Protein AF-A0A4R8W0Q7-F1 (afdb_monomer_lite)

Structure (mmCIF, N/CA/C/O backbone):
data_AF-A0A4R8W0Q7-F1
#
_entry.id   AF-A0A4R8W0Q7-F1
#
loop_
_atom_site.group_PDB
_atom_site.id
_atom_site.type_symbol
_atom_site.label_atom_id
_atom_site.label_alt_id
_atom_site.label_comp_id
_atom_site.label_asym_id
_atom_site.label_entity_id
_atom_site.label_seq_id
_atom_site.pdbx_PDB_ins_code
_atom_site.Cartn_x
_atom_site.Cartn_y
_atom_site.Cartn_z
_atom_site.occupancy
_atom_site.B_iso_or_equiv
_atom_site.auth_seq_id
_atom_site.auth_comp_id
_atom_site.auth_asym_id
_atom_site.auth_atom_id
_atom_site.pdbx_PDB_model_num
ATOM 1 N N . MET A 1 1 ? 4.740 8.986 -10.128 1.00 58.16 1 MET A N 1
ATOM 2 C CA . MET A 1 1 ? 4.471 8.067 -8.997 1.00 58.16 1 MET A CA 1
ATOM 3 C C . MET A 1 1 ? 4.033 6.764 -9.646 1.00 58.16 1 MET A C 1
ATOM 5 O O . MET A 1 1 ? 3.366 6.882 -10.660 1.00 58.16 1 MET A O 1
ATOM 9 N N . CYS A 1 2 ? 4.441 5.567 -9.200 1.00 67.94 2 CYS A N 1
ATOM 10 C CA . CYS A 1 2 ? 4.057 4.318 -9.898 1.00 67.94 2 CYS A CA 1
ATOM 11 C C . CYS A 1 2 ? 2.537 4.271 -10.176 1.00 67.94 2 CYS A C 1
ATOM 13 O O . CYS A 1 2 ? 2.102 4.052 -11.303 1.00 67.94 2 CYS A O 1
ATOM 15 N N . ASP A 1 3 ? 1.781 4.674 -9.162 1.00 75.50 3 ASP A N 1
ATOM 16 C CA . ASP A 1 3 ? 0.325 4.805 -9.060 1.00 75.50 3 ASP A CA 1
ATOM 17 C C . ASP A 1 3 ? -0.333 5.863 -9.971 1.00 75.50 3 ASP A C 1
ATOM 19 O O . ASP A 1 3 ? -1.552 6.001 -9.972 1.00 75.50 3 ASP A O 1
ATOM 23 N N . THR A 1 4 ? 0.455 6.647 -10.712 1.00 75.06 4 THR A N 1
ATOM 24 C CA . THR A 1 4 ? -0.029 7.580 -11.752 1.00 75.06 4 THR A CA 1
ATOM 25 C C . THR A 1 4 ? 0.820 7.522 -13.021 1.00 75.06 4 THR A C 1
ATOM 27 O O . THR A 1 4 ? 0.796 8.432 -13.848 1.00 75.06 4 THR A O 1
ATOM 30 N N . THR A 1 5 ? 1.666 6.499 -13.161 1.00 82.19 5 THR A N 1
ATOM 31 C CA . THR A 1 5 ? 2.608 6.379 -14.286 1.00 82.19 5 THR A CA 1
ATOM 32 C C . THR A 1 5 ? 2.606 4.987 -14.900 1.00 82.19 5 THR A C 1
ATOM 34 O O . THR A 1 5 ? 2.667 4.895 -16.115 1.00 82.19 5 THR A O 1
ATOM 37 N N . LEU A 1 6 ? 2.490 3.924 -14.104 1.00 88.00 6 LEU A N 1
ATOM 38 C CA . LEU A 1 6 ? 2.335 2.544 -14.586 1.00 88.00 6 LEU A CA 1
ATOM 39 C C . LEU A 1 6 ? 0.952 1.973 -14.262 1.00 88.00 6 LEU A C 1
ATOM 41 O O . LEU A 1 6 ? 0.446 1.129 -14.996 1.00 88.00 6 LEU A O 1
ATOM 45 N N . PHE A 1 7 ? 0.334 2.471 -13.194 1.00 91.50 7 PHE A N 1
ATOM 46 C CA . PHE A 1 7 ? -0.998 2.085 -12.754 1.00 91.50 7 PHE A CA 1
ATOM 47 C C . PHE A 1 7 ? -1.855 3.325 -12.546 1.00 91.50 7 PHE A C 1
ATOM 49 O O . PHE A 1 7 ? -1.326 4.392 -12.245 1.00 91.50 7 PHE A O 1
ATOM 56 N N . GLU A 1 8 ? -3.161 3.169 -12.691 1.00 92.12 8 GLU A N 1
ATOM 57 C CA . GLU A 1 8 ? -4.164 4.040 -12.097 1.00 92.12 8 GLU A CA 1
ATOM 58 C C . GLU A 1 8 ? -4.451 3.524 -10.689 1.00 92.12 8 GLU A C 1
ATOM 60 O O . GLU A 1 8 ? -4.678 2.328 -10.498 1.00 92.12 8 GLU A O 1
ATOM 65 N N . TYR A 1 9 ? -4.418 4.414 -9.701 1.00 93.50 9 TYR A N 1
ATOM 66 C CA . TYR A 1 9 ? -4.755 4.084 -8.323 1.00 93.50 9 TYR A CA 1
ATOM 67 C C . TYR A 1 9 ? -6.052 4.771 -7.899 1.00 93.50 9 TYR A C 1
ATOM 69 O O . TYR A 1 9 ? -6.149 5.999 -7.965 1.00 93.50 9 TYR A O 1
ATOM 77 N N . ASP A 1 10 ? -7.020 3.993 -7.410 1.00 95.31 10 ASP A N 1
ATOM 78 C CA . ASP A 1 10 ? -8.280 4.521 -6.886 1.00 95.31 10 ASP A CA 1
ATOM 79 C C . ASP A 1 10 ? -8.418 4.282 -5.379 1.00 95.31 10 ASP A C 1
ATOM 81 O O . ASP A 1 10 ? -8.718 3.186 -4.894 1.00 95.31 10 ASP A O 1
ATOM 85 N N . PHE A 1 11 ? -8.258 5.357 -4.608 1.00 94.44 11 PHE A N 1
ATOM 86 C CA . PHE A 1 11 ? -8.456 5.315 -3.163 1.00 94.44 11 PHE A CA 1
ATOM 87 C C . PHE A 1 11 ? -9.894 4.935 -2.764 1.00 94.44 11 PHE A C 1
ATOM 89 O O . PHE A 1 11 ? -10.105 4.341 -1.703 1.00 94.44 11 PHE A O 1
ATOM 96 N N . ARG A 1 12 ? -10.879 5.227 -3.624 1.00 95.50 12 ARG A N 1
ATOM 97 C CA . ARG A 1 12 ? -12.291 4.886 -3.402 1.00 95.50 12 ARG A CA 1
ATOM 98 C C . ARG A 1 12 ? -12.543 3.386 -3.493 1.00 95.50 12 ARG A C 1
ATOM 100 O O . ARG A 1 12 ? -13.536 2.938 -2.942 1.00 95.50 12 ARG A O 1
ATOM 107 N N . GLU A 1 13 ? -11.637 2.620 -4.098 1.00 97.75 13 GLU A N 1
ATOM 108 C CA . GLU A 1 13 ? -11.656 1.152 -4.071 1.00 97.75 13 GLU A CA 1
ATOM 109 C C . GLU A 1 13 ? -10.811 0.607 -2.913 1.00 97.75 13 GLU A C 1
ATOM 111 O O . GLU A 1 13 ? -11.209 -0.329 -2.210 1.00 97.75 13 GLU A O 1
ATOM 116 N N . ARG A 1 14 ? -9.665 1.248 -2.640 1.00 97.81 14 ARG A N 1
ATOM 117 C CA . ARG A 1 14 ? -8.748 0.850 -1.561 1.00 97.81 14 ARG A CA 1
ATOM 118 C C . ARG A 1 14 ? -9.424 0.849 -0.193 1.00 97.81 14 ARG A C 1
ATOM 120 O O . ARG A 1 14 ? -9.341 -0.140 0.537 1.00 97.81 14 ARG A O 1
ATOM 127 N N . LEU A 1 15 ? -10.036 1.969 0.185 1.00 98.00 15 LEU A N 1
ATOM 128 C CA . LEU A 1 15 ? -10.534 2.170 1.544 1.00 98.00 15 LEU A CA 1
ATOM 129 C C . LEU A 1 15 ? -11.712 1.234 1.883 1.00 98.00 15 LEU A C 1
ATOM 131 O O . LEU A 1 15 ? -11.669 0.606 2.945 1.00 98.00 15 LEU A O 1
ATOM 135 N N . PRO A 1 16 ? -12.724 1.044 1.011 1.00 98.38 16 PRO A N 1
ATOM 136 C CA . PRO A 1 16 ? -13.765 0.046 1.245 1.00 98.38 16 PRO A CA 1
ATOM 137 C C . PRO A 1 16 ? -13.238 -1.390 1.273 1.00 98.38 16 PRO A C 1
ATOM 139 O O . PRO A 1 16 ? -13.741 -2.201 2.052 1.00 98.38 16 PRO A O 1
ATOM 142 N N . ALA A 1 17 ? -12.237 -1.733 0.454 1.00 98.50 17 ALA A N 1
ATOM 143 C CA . ALA A 1 17 ? -11.629 -3.060 0.491 1.00 98.50 17 ALA A CA 1
ATOM 144 C C . ALA A 1 17 ? -10.959 -3.332 1.845 1.00 98.50 17 ALA A C 1
ATOM 146 O O . ALA A 1 17 ? -11.241 -4.360 2.458 1.00 98.50 17 ALA A O 1
ATOM 147 N N . LEU A 1 18 ? -10.158 -2.389 2.350 1.00 98.50 18 LEU A N 1
ATOM 148 C CA . LEU A 1 18 ? -9.541 -2.498 3.675 1.00 98.50 18 LEU A CA 1
ATOM 149 C C . LEU A 1 18 ? -10.590 -2.616 4.782 1.00 98.50 18 LEU A C 1
ATOM 151 O O . LEU A 1 18 ? -10.507 -3.533 5.589 1.00 98.50 18 LEU A O 1
ATOM 155 N N . ALA A 1 19 ? -11.612 -1.756 4.775 1.00 98.25 19 ALA A N 1
ATOM 156 C CA . ALA A 1 19 ? -12.691 -1.793 5.761 1.00 98.25 19 ALA A CA 1
ATOM 157 C C . ALA A 1 19 ? -13.397 -3.161 5.812 1.00 98.25 19 ALA A C 1
ATOM 159 O O . ALA A 1 19 ? -13.640 -3.703 6.888 1.00 98.25 19 ALA A O 1
ATOM 160 N N . ARG A 1 20 ? -13.683 -3.766 4.650 1.00 98.50 20 ARG A N 1
ATOM 161 C CA . ARG A 1 20 ? -14.278 -5.112 4.589 1.00 98.50 20 ARG A CA 1
ATOM 162 C C . ARG A 1 20 ? -13.344 -6.197 5.119 1.00 98.50 20 ARG A C 1
ATOM 164 O O . ARG A 1 20 ? -13.819 -7.118 5.773 1.00 98.50 20 ARG A O 1
ATOM 171 N N . LEU A 1 21 ? -12.050 -6.114 4.812 1.00 98.44 21 LEU A N 1
ATOM 172 C CA . LEU A 1 21 ? -11.071 -7.139 5.185 1.00 98.44 21 LEU A CA 1
ATOM 173 C C . LEU A 1 21 ? -10.710 -7.097 6.674 1.00 98.44 21 LEU A C 1
ATOM 175 O O . LEU A 1 21 ? -10.479 -8.151 7.261 1.00 98.44 21 LEU A O 1
ATOM 179 N N . THR A 1 22 ? -10.679 -5.911 7.285 1.00 97.75 22 THR A N 1
ATOM 180 C CA . THR A 1 22 ? -10.326 -5.739 8.705 1.00 97.75 22 THR A CA 1
ATOM 181 C C . THR A 1 22 ? -11.541 -5.685 9.630 1.00 97.75 22 THR A C 1
ATOM 183 O O . THR A 1 22 ? -11.399 -5.825 10.842 1.00 97.75 22 THR A O 1
ATOM 186 N N . GLY A 1 23 ? -12.740 -5.450 9.086 1.00 97.75 23 GLY A N 1
ATOM 187 C CA . GLY A 1 23 ? -13.960 -5.211 9.861 1.00 97.75 23 GLY A CA 1
ATOM 188 C C . GLY A 1 23 ? -14.056 -3.801 10.459 1.00 97.75 23 GLY A C 1
ATOM 189 O O . GLY A 1 23 ? -15.045 -3.485 11.121 1.00 97.75 23 GLY A O 1
ATOM 190 N N . ALA A 1 24 ? -13.063 -2.937 10.227 1.00 98.00 24 ALA A N 1
ATOM 191 C CA . ALA A 1 24 ? -13.104 -1.541 10.644 1.00 98.00 24 ALA A CA 1
ATOM 192 C C . ALA A 1 24 ? -14.060 -0.716 9.769 1.00 98.00 24 ALA A C 1
ATOM 194 O O . ALA A 1 24 ? -14.297 -1.019 8.600 1.00 98.00 24 ALA A O 1
ATOM 195 N N . SER A 1 25 ? -14.562 0.400 10.301 1.00 98.38 25 SER A N 1
ATOM 196 C CA . SER A 1 25 ? -15.282 1.363 9.462 1.00 98.38 25 SER A CA 1
ATOM 197 C C . SER A 1 25 ? -14.317 2.131 8.552 1.00 98.38 25 SER A C 1
ATOM 199 O O . S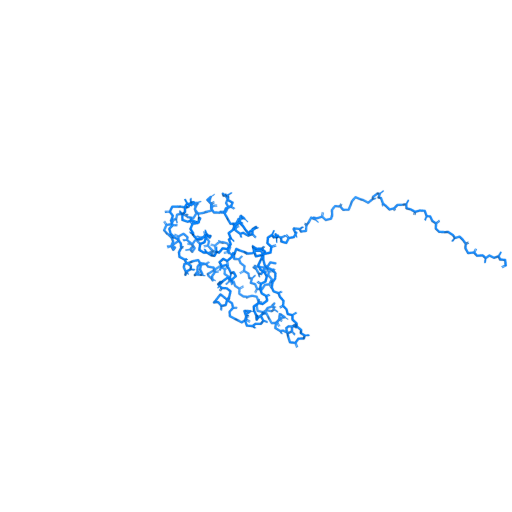ER A 1 25 ? -13.188 2.436 8.937 1.00 98.38 25 SER A O 1
ATOM 201 N N . GLN A 1 26 ? -14.784 2.515 7.360 1.00 98.44 26 GLN A N 1
ATOM 202 C CA . GLN A 1 26 ? -14.010 3.372 6.452 1.00 98.44 26 GLN A CA 1
ATOM 203 C C . GLN A 1 26 ? -13.630 4.703 7.111 1.00 98.44 26 GLN A C 1
ATOM 205 O O . GLN A 1 26 ? -12.513 5.174 6.928 1.00 98.44 26 GLN A O 1
ATOM 210 N N . TYR A 1 27 ? -14.542 5.289 7.899 1.00 98.31 27 TYR A N 1
ATOM 211 C CA . TYR A 1 27 ? -14.280 6.525 8.636 1.00 98.31 27 TYR A CA 1
ATOM 212 C C . TYR A 1 27 ? -13.123 6.354 9.620 1.00 98.31 27 TYR A C 1
ATOM 214 O O . TYR A 1 27 ? -12.195 7.157 9.602 1.00 98.31 27 TYR A O 1
ATOM 222 N N . HIS A 1 28 ? -13.155 5.287 10.427 1.00 98.31 28 HIS A N 1
ATOM 223 C CA . HIS A 1 28 ? -12.088 4.977 11.378 1.00 98.31 28 HIS A CA 1
ATOM 224 C C . HIS A 1 28 ? -10.745 4.876 10.658 1.00 98.31 28 HIS A C 1
ATOM 226 O O . HIS A 1 28 ? -9.856 5.673 10.938 1.00 98.31 28 HIS A O 1
ATOM 232 N N . LEU A 1 29 ? -10.649 4.017 9.637 1.00 98.31 29 LEU A N 1
ATOM 233 C CA . LEU A 1 29 ? -9.411 3.823 8.878 1.00 98.31 29 LEU A CA 1
ATOM 234 C C . LEU A 1 29 ? -8.917 5.101 8.187 1.00 98.31 29 LEU A C 1
ATOM 236 O O . LEU A 1 29 ? -7.728 5.403 8.236 1.00 98.31 29 LEU A O 1
ATOM 240 N N . ALA A 1 30 ? -9.804 5.876 7.558 1.00 97.88 30 ALA A N 1
ATOM 241 C CA . ALA A 1 30 ? -9.430 7.143 6.933 1.00 97.88 30 ALA A CA 1
ATOM 242 C C . ALA A 1 30 ? -8.900 8.144 7.967 1.00 97.88 30 ALA A C 1
ATOM 244 O O . ALA A 1 30 ? -7.892 8.809 7.725 1.00 97.88 30 ALA A O 1
ATOM 245 N N . SER A 1 31 ? -9.562 8.234 9.123 1.00 97.81 31 SER A N 1
ATOM 246 C CA . SER A 1 31 ? -9.196 9.169 10.184 1.00 97.81 31 SER A CA 1
ATOM 247 C C . SER A 1 31 ? -7.865 8.814 10.850 1.00 97.81 31 SER A C 1
ATOM 249 O O . SER A 1 31 ? -7.063 9.708 11.100 1.00 97.81 31 SER A O 1
ATOM 251 N N . THR A 1 32 ? -7.584 7.530 11.080 1.00 96.75 32 THR A N 1
ATOM 252 C CA . THR A 1 32 ? -6.357 7.085 11.750 1.00 96.75 32 THR A CA 1
ATOM 253 C C . THR A 1 32 ? -5.192 6.962 10.777 1.00 96.75 32 THR A C 1
ATOM 255 O O . THR A 1 32 ? -4.117 7.495 11.035 1.00 96.75 32 THR A O 1
ATOM 258 N N . CYS A 1 33 ? -5.391 6.288 9.640 1.00 96.62 33 CYS A N 1
ATOM 259 C CA . CYS A 1 33 ? -4.278 5.911 8.776 1.00 96.62 33 CYS A CA 1
ATOM 260 C C . CYS A 1 33 ? -3.885 7.028 7.801 1.00 96.62 33 CYS A C 1
ATOM 262 O O . CYS A 1 33 ? -2.701 7.290 7.607 1.00 96.62 33 CYS A O 1
ATOM 264 N N . TRP A 1 34 ? -4.861 7.728 7.215 1.00 95.81 34 TRP A N 1
ATOM 265 C CA . TRP A 1 34 ? -4.588 8.806 6.257 1.00 95.81 34 TRP A CA 1
ATOM 266 C C . TRP A 1 34 ? -4.513 10.168 6.937 1.00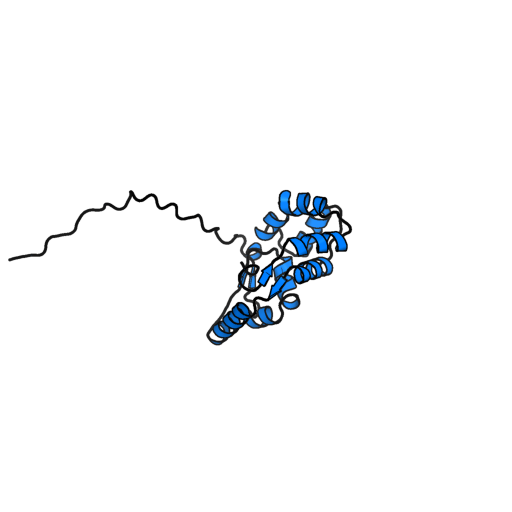 95.81 34 TRP A C 1
ATOM 268 O O . TRP A 1 34 ? -3.477 10.825 6.873 1.00 95.81 34 TRP A O 1
ATOM 278 N N . VAL A 1 35 ? -5.583 10.590 7.616 1.00 96.88 35 VAL A N 1
ATOM 279 C CA . VAL A 1 35 ? -5.618 11.900 8.290 1.00 96.88 35 VAL A CA 1
ATOM 280 C C . VAL A 1 35 ? -4.652 11.928 9.478 1.00 96.88 35 VAL A C 1
ATOM 282 O O . VAL A 1 35 ? -3.927 12.904 9.647 1.00 96.88 35 VAL A O 1
ATOM 285 N N . GLY A 1 36 ? -4.588 10.844 10.255 1.00 95.50 36 GLY A N 1
ATOM 286 C CA . GLY A 1 36 ? -3.663 10.687 11.381 1.00 95.50 36 GLY A CA 1
ATOM 287 C C . GLY A 1 36 ? -2.194 10.515 10.983 1.00 95.50 36 GLY A C 1
ATOM 288 O O . GLY A 1 36 ? -1.323 10.574 11.844 1.00 95.50 36 GLY A O 1
ATOM 289 N N . GLY A 1 37 ? -1.895 10.372 9.687 1.00 95.31 37 GLY A N 1
ATOM 290 C CA . GLY A 1 37 ? -0.536 10.479 9.156 1.00 95.31 37 GLY A CA 1
ATOM 291 C C . GLY A 1 37 ? 0.272 9.184 9.072 1.00 95.31 37 GLY A C 1
ATOM 292 O O . GLY A 1 37 ? 1.401 9.254 8.601 1.00 95.31 37 GLY A O 1
ATOM 293 N N . HIS A 1 38 ? -0.280 8.024 9.436 1.00 95.88 38 HIS A N 1
ATOM 294 C CA . HIS A 1 38 ? 0.408 6.727 9.322 1.00 95.88 38 HIS A CA 1
ATOM 295 C C . HIS A 1 38 ? 0.863 6.409 7.886 1.00 95.88 38 HIS A C 1
ATOM 297 O O . HIS A 1 38 ? 2.000 6.011 7.660 1.00 95.88 38 HIS A O 1
ATOM 303 N N . GLU A 1 39 ? 0.008 6.635 6.886 1.00 94.56 39 GLU A N 1
ATOM 304 C CA . GLU A 1 39 ? 0.358 6.399 5.478 1.00 94.56 39 GLU A CA 1
ATOM 305 C C . GLU A 1 39 ? 1.425 7.377 4.979 1.00 94.56 39 GLU A C 1
ATOM 307 O O . GLU A 1 39 ? 2.300 7.005 4.198 1.00 94.56 39 GLU A O 1
ATOM 312 N N . ARG A 1 40 ? 1.385 8.628 5.456 1.00 93.94 40 ARG A N 1
ATOM 313 C CA . ARG A 1 40 ? 2.408 9.629 5.136 1.00 93.94 40 ARG A CA 1
ATOM 314 C C . ARG A 1 40 ? 3.762 9.213 5.719 1.00 93.94 40 ARG A C 1
ATOM 316 O O . ARG A 1 40 ? 4.730 9.143 4.969 1.00 93.94 40 ARG A O 1
ATOM 323 N N . ALA A 1 41 ? 3.792 8.862 7.002 1.00 92.50 41 ALA A N 1
ATOM 324 C CA . ALA A 1 41 ? 4.946 8.292 7.694 1.00 92.50 41 ALA A CA 1
ATOM 325 C C . ALA A 1 41 ? 5.534 7.081 6.947 1.00 92.50 41 ALA A C 1
ATOM 327 O O . ALA A 1 41 ? 6.736 7.001 6.692 1.00 92.50 41 ALA A O 1
ATOM 328 N N . ALA A 1 42 ? 4.670 6.164 6.505 1.00 92.06 42 ALA A N 1
ATOM 329 C CA . ALA A 1 42 ? 5.086 4.972 5.778 1.00 92.06 42 ALA A CA 1
ATOM 330 C C . ALA A 1 42 ? 5.755 5.286 4.428 1.00 92.06 42 ALA A C 1
ATOM 332 O O . ALA A 1 42 ? 6.731 4.636 4.054 1.00 92.06 42 ALA A O 1
ATOM 333 N N . VAL A 1 43 ? 5.254 6.283 3.694 1.00 89.31 43 VAL A N 1
ATOM 334 C CA . VAL A 1 43 ? 5.850 6.741 2.425 1.00 89.31 43 VAL A CA 1
ATOM 335 C C . VAL A 1 43 ? 7.155 7.519 2.649 1.00 89.31 43 VAL A C 1
ATOM 337 O O . VAL A 1 43 ? 8.062 7.447 1.812 1.00 89.31 43 VAL A O 1
ATOM 340 N N . GLU A 1 44 ? 7.255 8.234 3.772 1.00 87.56 44 GLU A N 1
ATOM 341 C CA . GLU A 1 44 ? 8.446 8.971 4.220 1.00 87.56 44 GLU A CA 1
ATOM 342 C C . GLU A 1 44 ? 9.555 8.048 4.764 1.00 87.56 44 GLU A C 1
ATOM 344 O O . GLU A 1 44 ? 10.690 8.492 4.923 1.00 87.56 44 GLU A O 1
ATOM 349 N N . GLY A 1 45 ? 9.264 6.757 4.958 1.00 86.25 45 GLY A N 1
ATOM 350 C CA . GLY A 1 45 ? 10.243 5.746 5.361 1.00 86.25 45 GLY A CA 1
ATOM 351 C C . GLY A 1 45 ? 10.368 5.542 6.867 1.00 86.25 45 GLY A C 1
ATOM 352 O O . GLY A 1 45 ? 11.397 5.045 7.315 1.00 86.25 45 GLY A O 1
ATOM 353 N N . GLU A 1 46 ? 9.342 5.898 7.648 1.00 91.00 46 GLU A N 1
ATOM 354 C CA . GLU A 1 46 ? 9.331 5.649 9.099 1.00 91.00 46 GLU A CA 1
ATOM 355 C C . GLU A 1 46 ? 9.349 4.152 9.457 1.00 91.00 46 GLU A C 1
ATOM 357 O O . GLU A 1 46 ? 9.803 3.798 10.541 1.00 91.00 46 GLU A O 1
ATOM 362 N N . TYR A 1 47 ? 8.896 3.275 8.554 1.00 91.81 47 TYR A N 1
ATOM 363 C CA . TYR A 1 47 ? 8.908 1.820 8.743 1.00 91.81 47 TYR A CA 1
ATOM 364 C C . TYR A 1 47 ? 9.950 1.168 7.836 1.00 91.81 47 TYR A C 1
ATOM 366 O O . TYR A 1 47 ? 9.965 1.403 6.623 1.00 91.81 47 TYR A O 1
ATOM 374 N N . HIS A 1 48 ? 10.798 0.315 8.409 1.00 89.88 48 HIS A N 1
ATOM 375 C CA . HIS A 1 48 ? 11.890 -0.358 7.705 1.00 89.88 48 HIS A CA 1
ATOM 376 C C . HIS A 1 48 ? 11.482 -1.710 7.114 1.00 89.88 48 HIS A C 1
ATOM 378 O O . HIS A 1 48 ? 12.171 -2.236 6.236 1.00 89.88 48 HIS A O 1
ATOM 384 N N . SER A 1 49 ? 10.358 -2.270 7.561 1.00 93.38 49 SER A N 1
ATOM 385 C CA . SE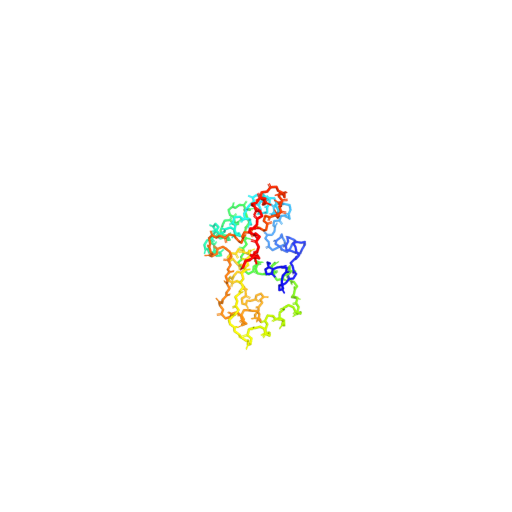R A 1 49 ? 9.806 -3.529 7.059 1.00 93.38 49 SER A CA 1
ATOM 386 C C . SER A 1 49 ? 8.290 -3.458 6.880 1.00 93.38 49 SER A C 1
ATOM 388 O O . SER A 1 49 ? 7.607 -2.586 7.422 1.00 93.38 49 SER A O 1
ATOM 390 N N . SER A 1 50 ? 7.748 -4.397 6.103 1.00 95.19 50 SER A N 1
ATOM 391 C CA . SER A 1 50 ? 6.297 -4.558 5.999 1.00 95.19 50 SER A CA 1
ATOM 392 C C . SER A 1 50 ? 5.684 -4.979 7.332 1.00 95.19 50 SER A C 1
ATOM 394 O O . SER A 1 50 ? 4.576 -4.564 7.649 1.00 95.19 50 SER A O 1
ATOM 396 N N . GLU A 1 51 ? 6.397 -5.791 8.109 1.00 96.88 51 GLU A N 1
ATOM 397 C CA . GLU A 1 51 ? 5.993 -6.250 9.435 1.00 96.88 51 GLU A CA 1
ATOM 398 C C . GLU A 1 51 ? 5.833 -5.072 10.401 1.00 96.88 51 GLU A C 1
ATOM 400 O O . GLU A 1 51 ? 4.774 -4.945 11.006 1.00 96.88 51 GLU A O 1
ATOM 405 N N . GLU A 1 52 ? 6.815 -4.165 10.464 1.00 97.12 52 GLU A N 1
ATOM 406 C CA . GLU A 1 52 ? 6.739 -2.944 11.284 1.00 97.12 52 GLU A CA 1
ATOM 407 C C . GLU A 1 52 ? 5.555 -2.056 10.886 1.00 97.12 52 GLU A C 1
ATOM 409 O O . GLU A 1 52 ? 4.823 -1.571 11.747 1.00 97.12 52 GLU A O 1
ATOM 414 N N . TYR A 1 53 ? 5.318 -1.873 9.582 1.00 97.50 53 TYR A N 1
ATOM 415 C CA . TYR A 1 53 ? 4.152 -1.127 9.102 1.00 97.50 53 TYR A CA 1
ATOM 416 C C . TYR A 1 53 ? 2.834 -1.778 9.559 1.00 97.50 53 TYR A C 1
ATOM 418 O O . TYR A 1 53 ? 1.929 -1.081 10.016 1.00 97.50 53 TYR A O 1
ATOM 426 N N . LEU A 1 54 ? 2.705 -3.106 9.440 1.00 98.06 54 LEU A N 1
ATOM 427 C CA . LEU A 1 54 ? 1.477 -3.826 9.801 1.00 98.06 54 LEU A CA 1
ATOM 428 C C . LEU A 1 54 ? 1.262 -3.891 11.323 1.00 98.06 54 LEU A C 1
ATOM 430 O O . LEU A 1 54 ? 0.117 -3.872 11.779 1.00 98.06 54 LEU A O 1
ATOM 434 N N . GLU A 1 55 ? 2.336 -3.937 12.109 1.00 97.94 55 GLU A N 1
ATOM 435 C CA . GLU A 1 55 ? 2.278 -3.831 13.569 1.00 97.94 55 GLU A CA 1
ATOM 436 C C . GLU A 1 55 ? 1.812 -2.434 13.994 1.00 97.94 55 GLU A C 1
ATOM 438 O O . GLU A 1 55 ? 0.820 -2.313 14.714 1.00 97.94 55 GLU A O 1
ATOM 443 N N . ALA A 1 56 ? 2.416 -1.376 13.446 1.00 97.69 56 ALA A N 1
ATOM 444 C CA . ALA A 1 56 ? 1.987 -0.001 13.696 1.00 97.69 56 ALA A CA 1
ATOM 445 C C . ALA A 1 56 ? 0.533 0.246 13.252 1.00 97.69 56 ALA A C 1
ATOM 447 O O . ALA A 1 56 ? -0.227 0.925 13.946 1.00 97.69 56 ALA A O 1
ATOM 448 N N . TRP A 1 57 ? 0.096 -0.350 12.135 1.00 98.00 57 TRP A N 1
ATOM 449 C CA . TRP A 1 57 ? -1.313 -0.345 11.735 1.00 98.00 57 TRP A CA 1
ATOM 450 C C . TRP A 1 57 ? -2.207 -0.932 12.832 1.00 98.00 57 TRP A C 1
ATOM 452 O O . TRP A 1 57 ? -3.242 -0.347 13.170 1.00 98.00 57 TRP A O 1
ATOM 462 N N . HIS A 1 58 ? -1.842 -2.096 13.377 1.00 97.94 58 HIS A N 1
ATOM 463 C CA . HIS A 1 58 ? -2.620 -2.751 14.423 1.00 97.94 58 HIS A CA 1
ATOM 464 C C . HIS A 1 58 ? -2.701 -1.880 15.678 1.00 97.94 58 HIS A C 1
ATOM 466 O O . HIS A 1 58 ? -3.794 -1.679 16.207 1.00 97.94 58 HIS A O 1
ATOM 472 N N . GLU A 1 59 ? -1.576 -1.330 16.130 1.00 97.56 59 GLU A N 1
ATOM 473 C CA . GLU A 1 59 ? -1.522 -0.445 17.297 1.00 97.56 59 GLU A CA 1
ATOM 474 C C . GLU A 1 59 ? -2.407 0.797 17.132 1.00 97.56 59 GLU A C 1
ATOM 476 O O . GLU A 1 59 ? -3.150 1.158 18.046 1.00 97.56 59 GLU A O 1
ATOM 481 N N . LEU A 1 60 ? -2.378 1.426 15.954 1.00 96.75 60 LEU A N 1
ATOM 482 C CA . LEU A 1 60 ? -3.117 2.661 15.683 1.00 96.75 60 LEU A CA 1
ATOM 483 C C . LEU A 1 60 ? -4.612 2.434 15.451 1.00 96.75 60 LEU A C 1
ATOM 485 O O . LEU A 1 60 ? -5.442 3.252 15.852 1.00 96.75 60 LEU A O 1
ATOM 489 N N . THR A 1 61 ? -4.972 1.351 14.762 1.00 97.00 61 THR A N 1
ATOM 490 C CA . THR A 1 61 ? -6.364 1.097 14.363 1.00 97.00 61 THR A CA 1
ATOM 491 C C . THR A 1 61 ? -7.108 0.190 15.335 1.00 97.00 61 THR A C 1
ATOM 493 O O . THR A 1 61 ? -8.338 0.154 15.297 1.00 97.00 61 THR A O 1
ATOM 496 N N . GLY A 1 62 ? -6.398 -0.566 16.176 1.00 97.62 62 GLY A N 1
ATOM 497 C CA . GLY A 1 62 ? -6.969 -1.650 16.975 1.00 97.62 62 GLY A CA 1
ATOM 498 C C . GLY A 1 62 ? -7.472 -2.830 16.135 1.00 97.62 62 GLY A C 1
ATOM 499 O O . GLY A 1 62 ? -8.230 -3.656 16.639 1.00 97.62 62 GLY A O 1
ATOM 500 N N . THR A 1 63 ? -7.101 -2.902 14.850 1.00 96.56 63 THR A N 1
ATOM 501 C CA . THR A 1 63 ? -7.519 -3.970 13.933 1.00 96.56 63 THR A CA 1
ATOM 502 C C . THR A 1 63 ? -6.322 -4.635 13.279 1.00 96.56 63 THR A C 1
ATOM 504 O O . THR A 1 63 ? -5.383 -3.968 12.854 1.00 96.56 63 THR A O 1
ATOM 507 N N . ALA A 1 64 ? -6.364 -5.960 13.156 1.00 95.25 64 ALA A N 1
ATOM 508 C CA . ALA A 1 64 ? -5.342 -6.695 12.429 1.00 95.25 64 ALA A CA 1
ATOM 509 C C . ALA A 1 64 ? -5.514 -6.511 10.915 1.00 95.25 64 ALA A C 1
ATOM 511 O O . ALA A 1 64 ? -6.623 -6.618 10.387 1.00 95.25 64 ALA A O 1
ATOM 512 N N . LEU A 1 65 ? -4.397 -6.285 10.224 1.00 98.00 65 LEU A N 1
ATOM 513 C CA . LEU A 1 65 ? -4.297 -6.324 8.771 1.00 98.00 65 LEU A CA 1
ATOM 514 C C . LEU A 1 65 ? -3.154 -7.268 8.404 1.00 98.00 65 LEU A C 1
ATOM 516 O O . LEU A 1 65 ? -2.005 -7.028 8.761 1.00 98.00 65 LEU A O 1
ATOM 520 N N . THR A 1 66 ? -3.455 -8.358 7.705 1.00 97.69 66 THR A N 1
ATOM 521 C CA . THR A 1 66 ? -2.409 -9.266 7.223 1.00 97.69 66 THR A CA 1
ATOM 522 C C . THR A 1 66 ? -1.773 -8.728 5.945 1.00 97.69 66 THR A C 1
ATOM 524 O O . THR A 1 66 ? -2.382 -7.951 5.201 1.00 97.69 66 THR A O 1
ATOM 527 N N . ARG A 1 67 ? -0.559 -9.197 5.631 1.00 97.00 67 ARG A N 1
ATOM 528 C CA . ARG A 1 67 ? 0.111 -8.875 4.364 1.00 97.00 67 ARG A CA 1
ATOM 529 C C . ARG A 1 67 ? -0.767 -9.241 3.162 1.00 97.00 67 ARG A C 1
ATOM 531 O O . ARG A 1 67 ? -0.841 -8.475 2.206 1.00 97.00 67 ARG A O 1
ATOM 538 N N . ASP A 1 68 ? -1.460 -10.374 3.209 1.00 98.00 68 ASP A N 1
ATOM 539 C CA . ASP A 1 68 ? -2.340 -10.825 2.122 1.00 98.00 68 ASP A CA 1
ATOM 540 C C . ASP A 1 68 ? -3.566 -9.928 1.967 1.00 98.00 68 ASP A C 1
ATOM 542 O O . ASP A 1 68 ? -3.941 -9.578 0.852 1.00 98.00 68 ASP A O 1
ATOM 546 N N . GLN A 1 69 ? -4.171 -9.489 3.071 1.00 98.44 69 GLN A N 1
ATOM 547 C CA . GLN A 1 69 ? -5.276 -8.531 3.028 1.00 98.44 69 GLN A CA 1
ATOM 548 C C . GLN A 1 69 ? -4.816 -7.176 2.480 1.00 98.44 69 GLN A C 1
ATOM 550 O O . GLN A 1 69 ? -5.512 -6.563 1.666 1.00 98.44 69 GLN A O 1
ATOM 555 N N . TRP A 1 70 ? -3.622 -6.724 2.872 1.00 98.19 70 TRP A N 1
ATOM 556 C CA . TRP A 1 70 ? -3.021 -5.512 2.326 1.00 98.19 70 TRP A CA 1
ATOM 557 C C . TRP A 1 70 ? -2.828 -5.627 0.808 1.00 98.19 70 TRP A C 1
ATOM 559 O O . TRP A 1 70 ? -3.205 -4.705 0.081 1.00 98.19 70 TRP A O 1
ATOM 569 N N . GLN A 1 71 ? -2.311 -6.761 0.322 1.00 98.00 71 GLN A N 1
ATOM 570 C CA . GLN A 1 71 ? -2.144 -7.050 -1.108 1.00 98.00 71 GLN A CA 1
ATOM 571 C C . GLN A 1 71 ? -3.491 -7.075 -1.838 1.00 98.00 71 GLN A C 1
ATOM 573 O O . GLN A 1 71 ? -3.653 -6.391 -2.845 1.00 98.00 71 GLN A O 1
ATOM 578 N N . GLN A 1 72 ? -4.485 -7.790 -1.305 1.00 98.31 72 GLN A N 1
ATOM 579 C CA . GLN A 1 72 ? -5.824 -7.892 -1.895 1.00 98.31 72 GLN A CA 1
ATOM 580 C C . GLN A 1 72 ? -6.484 -6.522 -2.049 1.00 98.31 72 GLN A C 1
ATOM 582 O O . GLN A 1 72 ? -6.950 -6.168 -3.132 1.00 98.31 72 GLN A O 1
ATOM 587 N N . ALA A 1 73 ? -6.468 -5.708 -0.992 1.00 98.12 73 ALA A N 1
ATOM 588 C CA . ALA A 1 73 ? -6.989 -4.351 -1.068 1.00 98.12 73 ALA A CA 1
ATOM 589 C C . ALA A 1 73 ? -6.182 -3.463 -2.026 1.00 98.12 73 ALA A C 1
ATOM 591 O O . ALA A 1 73 ? -6.666 -2.415 -2.444 1.00 98.12 73 ALA A O 1
ATOM 592 N N . ARG A 1 74 ? -4.916 -3.799 -2.315 1.00 97.25 74 ARG A N 1
ATOM 593 C CA . ARG A 1 74 ? -4.033 -2.976 -3.158 1.00 97.25 74 ARG A CA 1
ATOM 594 C C . ARG A 1 74 ? -4.316 -3.284 -4.612 1.00 97.25 74 ARG A C 1
ATOM 596 O O . ARG A 1 74 ? -4.548 -2.358 -5.376 1.00 97.25 74 ARG A O 1
ATOM 603 N N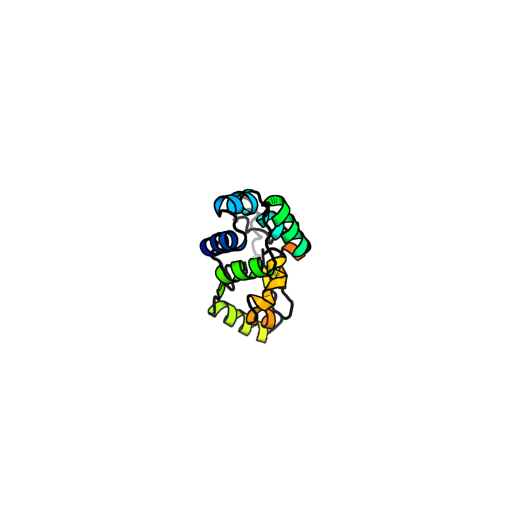 . ALA A 1 75 ? -4.387 -4.569 -4.940 1.00 96.62 75 ALA A N 1
ATOM 604 C CA . ALA A 1 75 ? -4.787 -5.061 -6.246 1.00 96.62 75 ALA A CA 1
ATOM 605 C C . ALA A 1 75 ? -6.176 -4.541 -6.644 1.00 96.62 75 ALA A C 1
ATOM 607 O O . ALA A 1 75 ? -6.340 -4.046 -7.751 1.00 96.62 75 ALA A O 1
ATOM 608 N N . ALA A 1 76 ? -7.149 -4.559 -5.723 1.00 96.31 76 ALA A N 1
ATOM 609 C CA . ALA A 1 76 ? -8.495 -4.036 -5.981 1.00 96.31 76 ALA A CA 1
ATOM 610 C C . ALA A 1 76 ? -8.519 -2.541 -6.354 1.00 96.31 76 ALA A C 1
ATOM 612 O O . ALA A 1 76 ? -9.456 -2.085 -6.997 1.00 96.31 76 ALA A O 1
ATOM 613 N N . ALA A 1 77 ? -7.495 -1.789 -5.949 1.00 96.50 77 ALA A N 1
ATOM 614 C CA . ALA A 1 77 ? -7.381 -0.355 -6.174 1.00 96.50 77 ALA A CA 1
ATOM 615 C C . ALA A 1 77 ? -6.440 0.012 -7.330 1.00 96.50 77 ALA A C 1
ATOM 617 O O . ALA A 1 77 ? -6.178 1.196 -7.523 1.00 96.50 77 ALA A O 1
ATOM 618 N N . MET A 1 78 ? -5.889 -0.969 -8.051 1.00 94.94 78 MET A N 1
ATOM 619 C CA . MET A 1 78 ? -4.906 -0.751 -9.111 1.00 94.94 78 MET A CA 1
ATOM 620 C C . MET A 1 78 ? -5.450 -1.189 -10.472 1.00 94.94 78 MET A C 1
ATOM 622 O O . MET A 1 78 ? -5.856 -2.334 -10.647 1.00 94.94 78 MET A O 1
ATOM 626 N N . GLY A 1 79 ? -5.384 -0.293 -11.457 1.00 93.81 79 GLY A N 1
ATOM 627 C CA . GLY A 1 79 ? -5.629 -0.592 -12.870 1.00 93.81 79 GLY A CA 1
ATOM 628 C C . GLY A 1 79 ? -4.346 -0.434 -13.692 1.00 93.81 79 GLY A C 1
ATOM 629 O O . GLY A 1 79 ? -3.726 0.624 -13.618 1.00 93.81 79 GLY A O 1
ATOM 630 N N . PRO A 1 80 ? -3.888 -1.435 -14.466 1.00 92.88 80 PRO A N 1
ATOM 631 C CA . PRO A 1 80 ? -2.677 -1.294 -15.271 1.00 92.88 80 PRO A CA 1
ATOM 632 C C . PRO A 1 80 ? -2.878 -0.302 -16.421 1.00 92.88 80 PRO A C 1
ATOM 634 O O . PRO A 1 80 ? -3.830 -0.404 -17.195 1.00 92.88 80 PRO A O 1
ATOM 637 N N . MET A 1 81 ? -1.932 0.622 -16.596 1.00 94.25 81 MET A N 1
ATOM 638 C CA . MET A 1 81 ? -1.884 1.491 -17.771 1.00 94.25 81 MET A CA 1
ATOM 639 C C . MET A 1 81 ? -1.016 0.841 -18.846 1.00 94.25 81 MET A C 1
ATOM 641 O O . MET A 1 81 ? 0.182 1.117 -18.950 1.00 94.25 81 MET A O 1
ATOM 645 N N . GLN A 1 82 ? -1.629 -0.027 -19.657 1.00 92.62 82 GLN A N 1
ATOM 646 C CA . GLN A 1 82 ? -0.904 -0.897 -20.591 1.00 92.62 82 GLN A CA 1
ATOM 647 C C . GLN A 1 82 ? 0.073 -0.133 -21.497 1.00 92.62 82 GLN A C 1
ATOM 649 O O . GLN A 1 82 ? 1.224 -0.530 -21.637 1.00 92.62 82 GLN A O 1
ATOM 654 N N . GLY A 1 83 ? -0.329 1.026 -22.029 1.00 92.50 83 GLY A N 1
ATOM 655 C CA . GLY A 1 83 ? 0.544 1.830 -22.891 1.00 92.50 83 GLY A CA 1
ATOM 656 C C . GLY A 1 83 ? 1.833 2.307 -22.206 1.00 92.50 83 GLY A C 1
ATOM 657 O O . GLY A 1 83 ? 2.876 2.408 -22.858 1.00 92.50 83 GLY A O 1
ATOM 658 N N . ALA A 1 84 ? 1.787 2.567 -20.897 1.00 92.88 84 ALA A N 1
ATOM 659 C CA . ALA A 1 84 ? 2.957 2.955 -20.118 1.00 92.88 84 ALA A CA 1
ATOM 660 C C . ALA A 1 84 ? 3.845 1.752 -19.772 1.00 92.88 84 ALA A C 1
ATOM 662 O O . ALA A 1 84 ? 5.070 1.859 -19.847 1.00 92.88 84 ALA A O 1
ATOM 663 N N . ILE A 1 85 ? 3.244 0.601 -19.462 1.00 93.00 85 ILE A N 1
ATOM 664 C CA . ILE A 1 85 ? 3.967 -0.657 -19.227 1.00 93.00 85 ILE A CA 1
ATOM 665 C C . ILE A 1 85 ? 4.688 -1.104 -20.509 1.00 93.00 85 ILE A C 1
ATOM 667 O O . ILE A 1 85 ? 5.878 -1.419 -20.477 1.00 93.00 85 ILE A O 1
ATOM 671 N N . ASP A 1 86 ? 4.029 -1.018 -21.664 1.00 93.75 86 ASP A N 1
ATOM 672 C CA . ASP A 1 86 ? 4.647 -1.329 -22.954 1.00 93.75 86 ASP A CA 1
ATOM 673 C C . ASP A 1 86 ? 5.812 -0.376 -23.264 1.00 93.75 86 ASP A C 1
ATOM 675 O O . ASP A 1 86 ? 6.829 -0.772 -23.838 1.00 93.75 86 ASP A O 1
ATOM 679 N N . ALA A 1 87 ? 5.682 0.905 -22.899 1.00 92.81 87 ALA A N 1
ATOM 680 C CA . ALA A 1 87 ? 6.764 1.874 -23.046 1.00 92.81 87 ALA A CA 1
ATOM 681 C C . ALA A 1 87 ? 7.955 1.534 -22.143 1.00 92.81 87 ALA A C 1
ATOM 683 O O . ALA A 1 87 ? 9.092 1.571 -22.617 1.00 92.81 87 ALA A O 1
ATOM 684 N N . LEU A 1 88 ? 7.700 1.155 -20.888 1.00 92.12 88 LEU A N 1
ATOM 685 C CA . LEU A 1 88 ? 8.723 0.681 -19.958 1.00 92.12 88 LEU A CA 1
ATOM 686 C C . LEU A 1 88 ? 9.471 -0.528 -20.540 1.00 92.12 88 LEU A C 1
ATOM 688 O O . LEU A 1 88 ? 10.698 -0.500 -20.605 1.00 92.12 88 LEU A O 1
ATOM 692 N N . SER A 1 89 ? 8.745 -1.530 -21.045 1.00 92.50 89 SER A N 1
ATOM 693 C CA . SER A 1 89 ? 9.326 -2.720 -21.684 1.00 92.50 89 SER A CA 1
ATOM 694 C C . SER A 1 89 ? 10.226 -2.361 -22.876 1.00 92.50 89 SER A C 1
ATOM 696 O O . SER A 1 89 ? 11.377 -2.799 -22.968 1.00 92.50 89 SER A O 1
ATOM 698 N N . ARG A 1 90 ? 9.765 -1.465 -23.763 1.00 93.94 90 ARG A N 1
ATOM 699 C CA . ARG A 1 90 ? 10.573 -0.999 -24.906 1.00 93.94 90 ARG A CA 1
ATOM 700 C C . ARG A 1 90 ? 11.853 -0.291 -24.473 1.00 93.94 90 ARG A C 1
ATOM 702 O O . ARG A 1 90 ? 12.880 -0.463 -25.127 1.00 93.94 90 ARG A O 1
ATOM 709 N N . VAL A 1 91 ? 11.813 0.507 -23.410 1.00 92.56 91 VAL A N 1
ATOM 710 C CA . VAL A 1 91 ? 13.004 1.201 -22.898 1.00 92.56 91 VAL A CA 1
ATOM 711 C C . VAL A 1 91 ? 13.964 0.217 -22.233 1.00 92.56 91 VAL A C 1
ATOM 713 O O . VAL A 1 91 ? 15.162 0.290 -22.497 1.00 92.56 91 VAL A O 1
ATOM 716 N N . ALA A 1 92 ? 13.449 -0.746 -21.467 1.00 92.06 92 ALA A N 1
ATOM 717 C CA . ALA A 1 92 ? 14.249 -1.787 -20.822 1.00 92.06 92 ALA A CA 1
ATOM 718 C C . ALA A 1 92 ? 15.041 -2.643 -21.825 1.00 92.06 92 ALA A C 1
ATOM 720 O O . ALA A 1 92 ? 16.161 -3.059 -21.543 1.00 92.06 92 ALA A O 1
ATOM 721 N N . SER A 1 93 ? 14.528 -2.824 -23.050 1.00 91.75 93 SER A N 1
ATOM 722 C CA . SER A 1 93 ? 15.272 -3.501 -24.128 1.00 91.75 93 SER A CA 1
ATOM 723 C C . SER A 1 93 ? 16.538 -2.757 -24.588 1.00 91.75 93 SER A C 1
ATOM 725 O O . SER A 1 93 ? 17.350 -3.311 -25.327 1.00 91.75 93 SER A O 1
ATOM 727 N N . ARG A 1 94 ? 16.707 -1.491 -24.184 1.00 92.44 94 ARG A N 1
ATOM 728 C CA . ARG A 1 94 ? 17.806 -0.604 -24.599 1.00 92.44 94 ARG A CA 1
ATOM 729 C C . ARG A 1 94 ? 18.744 -0.222 -23.455 1.00 92.44 94 ARG A C 1
ATOM 731 O O . ARG A 1 94 ? 19.715 0.490 -23.701 1.00 92.44 94 ARG A O 1
ATOM 738 N N . GLY A 1 95 ? 18.468 -0.658 -22.227 1.00 88.88 95 GLY A N 1
ATOM 739 C CA . GLY A 1 95 ? 19.287 -0.343 -21.061 1.00 88.88 95 GLY A CA 1
ATOM 740 C C . GLY A 1 95 ? 18.560 -0.567 -19.738 1.00 88.88 95 GLY A C 1
ATOM 741 O O . GLY A 1 95 ? 17.389 -0.937 -19.706 1.00 88.88 95 GLY A O 1
ATOM 742 N N . THR A 1 96 ? 19.265 -0.319 -18.636 1.00 88.19 96 THR A N 1
ATOM 743 C CA . THR A 1 96 ? 18.727 -0.494 -17.284 1.00 88.19 96 THR A CA 1
ATOM 744 C C . THR A 1 96 ? 17.619 0.512 -16.991 1.00 88.19 96 THR A C 1
ATOM 746 O O . THR A 1 96 ? 17.788 1.718 -17.177 1.00 88.19 96 THR A O 1
ATOM 749 N N . VAL A 1 97 ? 16.499 0.012 -16.475 1.00 87.88 97 VAL A N 1
ATOM 750 C CA . VAL A 1 97 ? 15.390 0.820 -15.961 1.00 87.88 97 VAL A CA 1
ATOM 751 C C . VAL A 1 97 ? 15.277 0.646 -14.453 1.00 87.88 97 VAL A C 1
ATOM 753 O O . VAL A 1 97 ? 15.636 -0.394 -13.906 1.00 87.88 97 VAL A O 1
ATOM 756 N N . SER A 1 98 ? 14.774 1.669 -13.769 1.00 86.06 98 SER A N 1
ATOM 757 C CA . SER A 1 98 ? 14.473 1.585 -12.342 1.00 86.06 98 SER A CA 1
ATOM 758 C C . SER A 1 98 ? 13.146 2.259 -12.041 1.00 86.06 98 SER A C 1
ATOM 760 O O . SER A 1 98 ? 12.812 3.297 -12.622 1.00 86.06 98 SER A O 1
ATOM 762 N N . LEU A 1 99 ? 12.389 1.682 -11.114 1.00 85.00 99 LEU A N 1
ATOM 763 C CA . LEU A 1 99 ? 11.178 2.295 -10.594 1.00 85.00 99 LEU A CA 1
ATOM 764 C C . LEU A 1 99 ? 11.559 3.161 -9.407 1.00 85.00 99 LEU A C 1
ATOM 766 O O . LEU A 1 99 ? 12.176 2.670 -8.478 1.00 85.00 99 LEU A O 1
ATOM 770 N N . LEU A 1 100 ? 11.159 4.430 -9.417 1.00 83.25 100 LEU A N 1
ATOM 771 C CA . LEU A 1 100 ? 11.238 5.285 -8.238 1.00 83.25 100 LEU A CA 1
ATOM 772 C C . LEU A 1 100 ? 9.812 5.620 -7.787 1.00 83.25 100 LEU A C 1
ATOM 774 O O . LEU A 1 100 ? 9.129 6.387 -8.480 1.00 83.25 100 LEU A O 1
ATOM 778 N N . SER A 1 101 ? 9.345 5.055 -6.669 1.00 79.50 101 SER A N 1
ATOM 779 C CA . SER A 1 101 ? 7.958 5.220 -6.196 1.00 79.50 101 SER A CA 1
ATOM 780 C C . SER A 1 101 ? 7.853 5.777 -4.781 1.00 79.50 101 SER A C 1
ATOM 782 O O . SER A 1 101 ? 8.588 5.352 -3.900 1.00 79.50 101 SER A O 1
ATOM 784 N N . ASN A 1 102 ? 6.888 6.676 -4.568 1.00 83.88 102 ASN A N 1
ATOM 785 C CA . ASN A 1 102 ? 6.483 7.140 -3.242 1.00 83.88 102 ASN A CA 1
ATOM 786 C C . ASN A 1 102 ? 5.421 6.183 -2.685 1.00 83.88 102 ASN A C 1
ATOM 788 O O . ASN A 1 102 ? 4.240 6.506 -2.697 1.00 83.88 102 ASN A O 1
ATOM 792 N N . ASN A 1 103 ? 5.834 4.979 -2.302 1.00 89.44 103 ASN A N 1
ATOM 793 C CA . ASN A 1 103 ? 4.956 3.949 -1.750 1.00 89.44 103 ASN A CA 1
ATOM 794 C C . ASN A 1 103 ? 5.554 3.411 -0.441 1.00 89.44 103 ASN A C 1
ATOM 796 O O . ASN A 1 103 ? 6.762 3.529 -0.242 1.00 89.44 103 ASN A O 1
ATOM 800 N N . PRO A 1 104 ? 4.745 2.828 0.453 1.00 91.56 104 PRO A N 1
ATOM 801 C CA . PRO A 1 104 ? 5.262 2.232 1.677 1.00 91.56 104 PRO A CA 1
ATOM 802 C C . PRO A 1 104 ? 5.949 0.886 1.383 1.00 91.56 104 PRO A C 1
ATOM 804 O O . PRO A 1 104 ? 5.708 0.271 0.339 1.00 91.56 104 PRO A O 1
ATOM 807 N N . VAL A 1 105 ? 6.778 0.399 2.313 1.00 91.44 105 VAL A N 1
ATOM 808 C CA . VAL A 1 105 ? 7.524 -0.873 2.177 1.00 91.44 105 VAL A CA 1
ATOM 809 C C . VAL A 1 105 ? 6.646 -2.074 1.767 1.00 91.44 105 VAL A C 1
ATOM 811 O O . VAL A 1 105 ? 7.052 -2.786 0.846 1.00 91.44 105 VAL A O 1
ATOM 814 N N . PRO A 1 106 ? 5.414 -2.262 2.292 1.00 94.50 106 PRO A N 1
ATOM 815 C CA . PRO A 1 106 ? 4.514 -3.319 1.824 1.00 94.50 106 PRO A CA 1
ATOM 816 C C . PRO A 1 106 ? 4.247 -3.333 0.322 1.00 94.50 106 PRO A C 1
ATOM 818 O O . PRO A 1 106 ? 4.060 -4.406 -0.246 1.00 94.50 106 PRO A O 1
ATOM 821 N N . PHE A 1 107 ? 4.251 -2.178 -0.350 1.00 93.38 107 PHE A N 1
ATOM 822 C CA . PHE A 1 107 ? 4.089 -2.136 -1.802 1.00 93.38 107 PHE A CA 1
ATOM 823 C C . PHE A 1 107 ? 5.286 -2.746 -2.518 1.00 93.38 107 PHE A C 1
ATOM 825 O O . PHE A 1 107 ? 5.096 -3.536 -3.437 1.00 93.38 107 PHE A O 1
ATOM 832 N N . ARG A 1 108 ? 6.499 -2.376 -2.094 1.00 89.38 108 ARG A N 1
ATOM 833 C CA . ARG A 1 108 ? 7.752 -2.878 -2.659 1.00 89.38 108 ARG A CA 1
ATOM 834 C C . ARG A 1 108 ? 7.793 -4.398 -2.577 1.00 89.38 108 ARG A C 1
ATOM 836 O O . ARG A 1 108 ? 7.915 -5.072 -3.593 1.00 89.38 108 ARG A O 1
ATOM 843 N N . ASP A 1 109 ? 7.585 -4.923 -1.375 1.00 91.69 109 ASP A N 1
ATOM 844 C CA . ASP A 1 109 ? 7.633 -6.362 -1.135 1.00 91.69 109 ASP A CA 1
ATOM 845 C C . ASP A 1 109 ? 6.511 -7.119 -1.866 1.00 91.69 109 ASP A C 1
ATOM 847 O O . ASP A 1 109 ? 6.648 -8.303 -2.163 1.00 91.69 109 ASP A O 1
ATOM 851 N N . SER A 1 110 ? 5.395 -6.444 -2.151 1.00 94.38 110 SER A N 1
ATOM 852 C CA . SER A 1 110 ? 4.254 -7.020 -2.868 1.00 94.38 110 SER A CA 1
ATOM 853 C C . SER A 1 110 ? 4.326 -6.825 -4.384 1.00 94.38 110 SER A C 1
ATOM 855 O O . SER A 1 110 ? 3.488 -7.373 -5.098 1.00 94.38 110 SER A O 1
ATOM 857 N N . LEU A 1 111 ? 5.286 -6.053 -4.905 1.00 91.81 111 LEU A N 1
ATOM 858 C CA . LEU A 1 111 ? 5.349 -5.696 -6.324 1.00 91.81 111 LEU A CA 1
ATOM 859 C C . LEU A 1 111 ? 5.416 -6.920 -7.257 1.00 91.81 111 LEU A C 1
ATOM 861 O O . LEU A 1 111 ? 4.671 -6.916 -8.237 1.00 91.81 111 LEU A O 1
ATOM 865 N N . PRO A 1 112 ? 6.197 -7.983 -6.965 1.00 92.44 112 PRO A N 1
ATOM 866 C CA . PRO A 1 112 ? 6.216 -9.187 -7.802 1.00 92.44 112 PRO A CA 1
ATOM 867 C C . PRO A 1 112 ? 4.855 -9.876 -7.931 1.00 92.44 112 PRO A C 1
ATOM 869 O O . PRO A 1 112 ? 4.582 -10.513 -8.943 1.00 92.44 112 PRO A O 1
ATOM 872 N N . LEU A 1 113 ? 3.992 -9.740 -6.921 1.00 93.69 113 LEU A N 1
ATOM 873 C CA . LEU A 1 113 ? 2.656 -10.327 -6.923 1.00 93.69 113 LEU A CA 1
ATOM 874 C C . LEU A 1 113 ? 1.609 -9.385 -7.527 1.00 93.69 113 LEU A C 1
ATOM 876 O O . LEU A 1 113 ? 0.736 -9.826 -8.269 1.00 93.69 113 LEU A O 1
ATOM 880 N N . LEU A 1 114 ? 1.692 -8.088 -7.227 1.00 93.31 114 LEU A N 1
ATOM 881 C CA . LEU A 1 114 ? 0.745 -7.083 -7.720 1.00 93.31 114 LEU A CA 1
ATOM 882 C C . LEU A 1 114 ? 0.954 -6.748 -9.200 1.00 93.31 114 LEU A C 1
ATOM 884 O O . LEU A 1 114 ? 0.011 -6.347 -9.879 1.00 93.31 114 LEU A O 1
ATOM 888 N N . ALA A 1 115 ? 2.190 -6.860 -9.681 1.00 92.50 115 ALA A N 1
ATOM 889 C CA . ALA A 1 115 ? 2.589 -6.467 -11.022 1.00 92.50 115 ALA A CA 1
ATOM 890 C C . ALA A 1 115 ? 3.763 -7.329 -11.523 1.00 92.50 115 ALA A C 1
ATOM 892 O O . ALA A 1 115 ? 4.873 -6.808 -11.686 1.00 92.50 115 ALA A O 1
ATOM 893 N N . PRO A 1 116 ? 3.541 -8.633 -11.773 1.00 92.38 116 PRO A N 1
ATOM 894 C CA . PRO A 1 116 ? 4.601 -9.565 -12.159 1.00 92.38 116 PRO A CA 1
ATOM 895 C C . PRO A 1 116 ? 5.374 -9.090 -13.394 1.00 92.38 116 PRO A C 1
ATOM 897 O O . PRO A 1 116 ? 6.598 -9.026 -13.346 1.00 92.38 116 PRO A O 1
ATOM 900 N N . ASP A 1 117 ? 4.677 -8.627 -14.436 1.00 90.50 117 ASP A N 1
ATOM 901 C CA . ASP A 1 117 ? 5.304 -8.135 -15.671 1.00 90.50 117 ASP A CA 1
ATOM 902 C C . ASP A 1 117 ? 6.234 -6.939 -15.411 1.00 90.50 117 ASP A C 1
ATOM 904 O O . ASP A 1 117 ? 7.335 -6.844 -15.951 1.00 90.50 117 ASP A O 1
ATOM 908 N N . VAL A 1 118 ? 5.815 -6.011 -14.544 1.00 91.62 118 VAL A N 1
ATOM 909 C CA . VAL A 1 118 ? 6.632 -4.845 -14.176 1.00 91.62 118 VAL A CA 1
ATOM 910 C C . VAL A 1 118 ? 7.824 -5.277 -13.328 1.00 91.62 118 VAL A C 1
ATOM 912 O O . VAL A 1 118 ? 8.931 -4.784 -13.536 1.00 91.62 118 VAL A O 1
ATOM 915 N N . SER A 1 119 ? 7.623 -6.200 -12.388 1.00 91.56 119 SER A N 1
ATOM 916 C CA . SER A 1 119 ? 8.698 -6.737 -11.554 1.00 91.56 119 SER A CA 1
ATOM 917 C C . SER A 1 119 ? 9.759 -7.457 -12.391 1.00 91.56 119 SER A C 1
ATOM 919 O O . SER A 1 119 ? 10.952 -7.226 -12.183 1.00 91.56 119 SER A O 1
ATOM 921 N N . GLU A 1 120 ? 9.338 -8.243 -13.384 1.00 90.56 120 GLU A N 1
ATOM 922 C CA . GLU A 1 120 ? 10.228 -8.928 -14.323 1.00 90.56 120 GLU A CA 1
ATOM 923 C C . GLU A 1 120 ? 11.052 -7.935 -15.149 1.00 90.56 120 GLU A C 1
ATOM 925 O O . GLU A 1 120 ? 12.262 -8.110 -15.289 1.00 90.56 120 GLU A O 1
ATOM 930 N N . ILE A 1 121 ? 10.434 -6.853 -15.634 1.00 90.69 121 ILE A N 1
ATOM 931 C CA . ILE A 1 121 ? 11.146 -5.805 -16.380 1.00 90.69 121 ILE A CA 1
ATOM 932 C C . ILE A 1 121 ? 12.179 -5.086 -15.498 1.00 90.69 121 ILE A C 1
ATOM 934 O O . ILE A 1 121 ? 13.267 -4.746 -15.964 1.00 90.69 121 ILE A O 1
ATOM 938 N N . LEU A 1 122 ? 11.846 -4.825 -14.231 1.00 88.38 122 LEU A N 1
ATOM 939 C CA . LEU A 1 122 ? 12.714 -4.083 -13.315 1.00 88.38 122 LEU A CA 1
ATOM 940 C C . LEU A 1 122 ? 13.878 -4.920 -12.775 1.00 88.38 122 LEU A C 1
ATOM 942 O O . LEU A 1 122 ? 14.904 -4.340 -12.418 1.00 88.38 122 LEU A O 1
ATOM 946 N N . GLN A 1 123 ? 13.734 -6.246 -12.691 1.00 85.56 123 GLN A N 1
ATOM 947 C CA . GLN A 1 123 ? 14.755 -7.171 -12.173 1.00 85.56 123 GLN A CA 1
ATOM 948 C C . GLN A 1 123 ? 15.331 -6.749 -10.805 1.00 85.56 123 GLN A C 1
ATOM 950 O O . GLN A 1 123 ? 16.535 -6.826 -10.571 1.00 85.56 123 GLN A O 1
ATOM 955 N N . GLY A 1 124 ? 14.474 -6.261 -9.902 1.00 78.12 124 GLY A N 1
ATOM 956 C CA . GLY A 1 124 ? 14.880 -5.797 -8.567 1.00 78.12 124 GLY A CA 1
ATOM 957 C C . GLY A 1 124 ? 15.430 -4.366 -8.509 1.00 78.12 124 GLY A C 1
ATOM 958 O O . GLY A 1 124 ? 15.899 -3.930 -7.460 1.00 78.12 124 GLY A O 1
ATOM 959 N N . ASN A 1 125 ? 15.368 -3.606 -9.610 1.00 77.75 125 ASN A N 1
ATOM 960 C CA . ASN A 1 125 ? 15.680 -2.174 -9.624 1.00 77.75 125 ASN A CA 1
ATOM 961 C C . ASN A 1 125 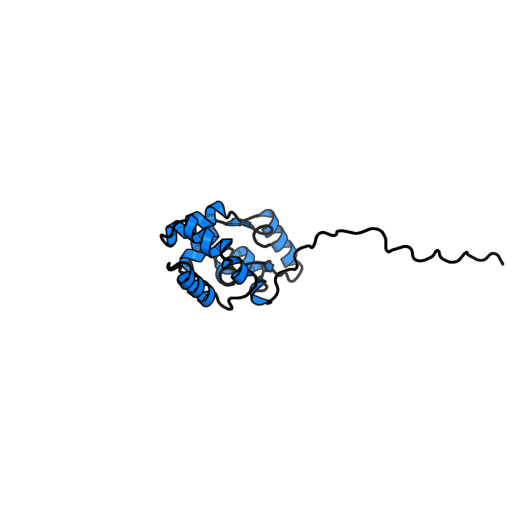? 14.465 -1.314 -9.215 1.00 77.75 125 ASN A C 1
ATOM 963 O O . ASN A 1 125 ? 14.110 -0.333 -9.876 1.00 77.75 125 ASN A O 1
ATOM 967 N N . ASP A 1 126 ? 13.785 -1.691 -8.137 1.00 72.75 126 ASP A N 1
ATOM 968 C CA . ASP A 1 126 ? 12.628 -1.006 -7.568 1.00 72.75 126 ASP A CA 1
ATOM 969 C C . ASP A 1 126 ? 13.030 -0.174 -6.341 1.00 72.75 126 ASP A C 1
ATOM 971 O O . ASP A 1 126 ? 13.043 -0.606 -5.189 1.00 72.75 126 ASP A O 1
ATOM 975 N N . LEU A 1 127 ? 13.359 1.087 -6.602 1.00 67.81 127 LEU A N 1
ATOM 976 C CA . LEU A 1 127 ? 13.638 2.083 -5.582 1.00 67.81 127 LEU A CA 1
ATOM 977 C C . LEU A 1 127 ? 12.319 2.630 -5.026 1.00 67.81 127 LEU A C 1
ATOM 979 O O . LEU A 1 127 ? 11.600 3.410 -5.652 1.00 67.81 127 LEU A O 1
ATOM 983 N N . THR A 1 128 ? 11.991 2.240 -3.806 1.00 63.12 128 THR A N 1
ATOM 984 C CA . THR A 1 128 ? 10.863 2.825 -3.077 1.00 63.12 128 THR A CA 1
ATOM 985 C C . THR A 1 128 ? 11.391 3.942 -2.176 1.00 63.12 128 THR A C 1
ATOM 987 O O . THR A 1 128 ? 12.421 3.755 -1.535 1.00 63.12 128 THR A O 1
ATOM 990 N N . SER A 1 129 ? 10.738 5.110 -2.133 1.00 59.88 129 SER A N 1
ATOM 991 C CA . SER A 1 129 ? 11.184 6.280 -1.349 1.00 59.88 129 SER A CA 1
ATOM 992 C C . SER A 1 129 ? 11.436 5.939 0.119 1.00 59.88 129 SER A C 1
ATOM 994 O O . SER A 1 129 ? 12.412 6.417 0.689 1.00 59.88 129 SER A O 1
ATOM 996 N N . ALA A 1 130 ? 10.624 5.035 0.678 1.00 55.00 130 ALA A N 1
ATOM 997 C CA . ALA A 1 130 ? 10.783 4.502 2.026 1.00 55.00 130 ALA A CA 1
ATOM 998 C C . ALA A 1 130 ? 12.155 3.834 2.266 1.00 55.00 130 ALA A C 1
ATOM 1000 O O . ALA A 1 130 ? 12.699 3.917 3.358 1.00 55.00 130 ALA A O 1
ATOM 1001 N N . VAL A 1 131 ? 12.760 3.225 1.238 1.00 54.69 131 VAL A N 1
ATOM 1002 C CA . VAL A 1 131 ? 14.086 2.576 1.312 1.00 54.69 131 VAL A CA 1
ATOM 1003 C C . VAL A 1 131 ? 15.229 3.581 1.118 1.00 54.69 131 VAL A C 1
ATOM 1005 O O . VAL A 1 131 ? 16.353 3.338 1.546 1.00 54.69 131 VAL A O 1
ATOM 1008 N N . LEU A 1 132 ? 14.957 4.727 0.488 1.00 54.34 132 LEU A N 1
ATOM 1009 C CA . LEU A 1 132 ? 15.958 5.764 0.229 1.00 54.34 132 LEU A CA 1
ATOM 1010 C C . LEU A 1 132 ? 16.086 6.788 1.370 1.00 54.34 132 LEU A C 1
ATOM 1012 O O . LEU A 1 132 ? 16.970 7.640 1.301 1.00 54.34 132 LEU A O 1
ATOM 1016 N N . GLY A 1 133 ? 15.216 6.737 2.391 1.00 44.72 133 GLY A N 1
ATOM 1017 C CA . GLY A 1 133 ? 15.200 7.699 3.505 1.00 44.72 133 GLY A CA 1
ATOM 1018 C C . GLY A 1 133 ? 14.920 9.144 3.067 1.00 44.72 133 GLY A C 1
ATOM 1019 O O . GLY A 1 133 ? 15.223 10.092 3.787 1.00 44.72 133 GLY A O 1
ATOM 1020 N N . ALA A 1 134 ? 14.393 9.314 1.852 1.00 45.69 134 ALA A N 1
ATOM 1021 C CA . ALA A 1 134 ? 14.084 10.594 1.244 1.00 45.69 134 ALA A CA 1
ATOM 1022 C C . ALA A 1 134 ? 12.895 10.423 0.293 1.00 45.69 134 ALA A C 1
ATOM 1024 O O . ALA A 1 134 ? 12.966 9.707 -0.712 1.00 45.69 134 ALA A O 1
ATOM 1025 N N . SER A 1 135 ? 11.798 11.119 0.585 1.00 51.38 135 SER A N 1
ATOM 1026 C CA . SER A 1 135 ? 10.723 11.332 -0.384 1.00 51.38 135 SER A CA 1
ATOM 1027 C C . SER A 1 135 ? 11.289 12.013 -1.630 1.00 51.38 135 SER A C 1
ATOM 1029 O O . SER A 1 135 ? 12.149 12.894 -1.524 1.00 51.38 135 SER A O 1
ATOM 1031 N N . LYS A 1 136 ? 10.796 11.653 -2.829 1.00 44.16 136 LYS A N 1
ATOM 1032 C CA . LYS A 1 136 ? 11.055 12.481 -4.019 1.00 44.16 136 LYS A CA 1
ATOM 1033 C C . LYS A 1 136 ? 10.727 13.932 -3.666 1.00 44.16 136 LYS A C 1
ATOM 1035 O O . LYS A 1 136 ? 9.648 14.149 -3.109 1.00 44.16 136 LYS A O 1
ATOM 1040 N N . PRO A 1 137 ? 11.581 14.912 -4.009 1.00 43.06 137 PRO A N 1
ATOM 1041 C CA . PRO A 1 137 ? 11.215 16.300 -3.812 1.00 43.06 137 PRO A CA 1
ATOM 1042 C C . PRO A 1 137 ? 9.899 16.546 -4.548 1.00 43.06 137 PRO A C 1
ATOM 1044 O O . PRO A 1 137 ? 9.774 16.240 -5.740 1.00 43.06 137 PRO A O 1
ATOM 1047 N N . GLU A 1 138 ? 8.901 17.068 -3.835 1.00 44.53 138 GLU A N 1
ATOM 1048 C CA . GLU A 1 138 ? 7.759 17.673 -4.502 1.00 44.53 138 GLU A CA 1
ATOM 1049 C C . GLU A 1 138 ? 8.310 18.715 -5.479 1.00 44.53 138 GLU A C 1
ATOM 1051 O O . GLU A 1 138 ? 9.265 19.432 -5.153 1.00 44.53 138 GLU A O 1
ATOM 1056 N N . ARG A 1 139 ? 7.739 18.819 -6.688 1.00 36.47 139 ARG A N 1
ATOM 1057 C CA . ARG A 1 139 ? 7.969 20.025 -7.488 1.00 36.47 139 ARG A CA 1
ATOM 1058 C C . ARG A 1 139 ? 7.451 21.183 -6.642 1.00 36.47 139 ARG A C 1
ATOM 1060 O O . ARG A 1 139 ? 6.260 21.479 -6.677 1.00 36.47 139 ARG A O 1
ATOM 1067 N N . ARG A 1 140 ? 8.337 21.868 -5.918 1.00 37.22 140 ARG A N 1
ATOM 1068 C CA . ARG A 1 140 ? 8.090 23.254 -5.546 1.00 37.22 140 ARG A CA 1
ATOM 1069 C C . ARG A 1 140 ? 7.810 23.956 -6.861 1.00 37.22 140 ARG A C 1
ATOM 1071 O O . ARG A 1 140 ? 8.674 23.992 -7.738 1.00 37.22 140 ARG A O 1
ATOM 1078 N N . GLY A 1 141 ? 6.568 24.402 -7.026 1.00 33.19 141 GLY A N 1
ATOM 1079 C CA . GLY A 1 141 ? 6.190 25.245 -8.142 1.00 33.19 141 GLY A CA 1
ATOM 1080 C C . GLY A 1 141 ? 7.233 26.344 -8.260 1.00 33.19 141 GLY A C 1
ATOM 1081 O O . GLY A 1 141 ? 7.565 27.002 -7.274 1.00 33.19 141 GLY A O 1
ATOM 1082 N N . VAL A 1 142 ? 7.798 26.478 -9.452 1.00 37.81 142 VAL A N 1
ATOM 1083 C CA . VAL A 1 142 ? 8.643 27.609 -9.798 1.00 37.81 142 VAL A CA 1
ATOM 1084 C C . VAL A 1 142 ? 7.752 28.848 -9.690 1.00 37.81 142 VAL A C 1
ATOM 1086 O O . VAL A 1 142 ? 6.987 29.157 -10.595 1.00 37.81 142 VAL A O 1
ATOM 1089 N N . HIS A 1 143 ? 7.780 29.517 -8.539 1.00 35.72 143 HIS A N 1
ATOM 1090 C CA . HIS A 1 143 ? 7.551 30.954 -8.493 1.00 35.72 143 HIS A CA 1
ATOM 1091 C C . HIS A 1 143 ? 8.887 31.585 -8.866 1.00 35.72 143 HIS A C 1
ATOM 1093 O O . HIS A 1 143 ? 9.739 31.851 -8.021 1.00 35.72 143 HIS A O 1
ATOM 1099 N N . GLU A 1 144 ? 9.096 31.733 -10.170 1.00 33.62 144 GLU A N 1
ATOM 1100 C CA . GLU A 1 144 ? 10.088 32.654 -10.699 1.00 33.62 144 GLU A CA 1
ATOM 1101 C C . GLU A 1 144 ? 9.613 34.070 -10.364 1.00 33.62 144 GLU A C 1
ATOM 1103 O O . GLU A 1 144 ? 8.657 34.570 -10.951 1.00 33.62 144 GLU A O 1
ATOM 1108 N N . SER A 1 145 ? 10.262 34.708 -9.390 1.00 32.75 145 SER A N 1
ATOM 1109 C CA . SER A 1 145 ? 10.248 36.165 -9.264 1.00 32.75 145 SER A CA 1
ATOM 1110 C C . SER A 1 145 ? 11.208 36.725 -10.322 1.00 32.75 145 SER A C 1
ATOM 1112 O O . SER A 1 145 ? 12.415 36.483 -10.219 1.00 32.75 145 SER A O 1
ATOM 1114 N N . PRO A 1 146 ? 10.738 37.453 -11.348 1.00 38.28 146 PRO A N 1
ATOM 1115 C CA . PRO A 1 146 ? 11.578 37.853 -12.468 1.00 38.28 146 PRO A CA 1
ATOM 1116 C C . PRO A 1 146 ? 12.293 39.178 -12.182 1.00 38.28 146 PRO A C 1
ATOM 1118 O O . PRO A 1 146 ? 12.045 40.148 -12.882 1.00 38.28 146 PRO A O 1
ATOM 1121 N N . GLU A 1 147 ? 13.174 39.263 -11.178 1.00 38.41 147 GLU A N 1
ATOM 1122 C CA . GLU A 1 147 ? 13.910 40.525 -10.924 1.00 38.41 147 GLU A CA 1
ATOM 1123 C C . GLU A 1 147 ? 15.395 40.398 -10.552 1.00 38.41 147 GLU A C 1
ATOM 1125 O O . GLU A 1 147 ? 16.035 41.399 -10.241 1.00 38.41 147 GLU A O 1
ATOM 1130 N N . GLN A 1 148 ? 16.019 39.224 -10.672 1.00 42.25 148 GLN A N 1
ATOM 1131 C CA . GLN A 1 148 ? 17.465 39.102 -10.417 1.00 42.25 148 GLN A CA 1
ATOM 1132 C C . GLN A 1 148 ? 18.240 38.417 -11.544 1.00 42.25 148 GLN A C 1
ATOM 1134 O O . GLN A 1 148 ? 19.094 37.575 -11.304 1.00 42.25 148 GLN A O 1
ATOM 1139 N N . VAL A 1 149 ? 18.007 38.844 -12.787 1.00 41.94 149 VAL A N 1
ATOM 1140 C CA . VAL A 1 149 ? 19.030 38.783 -13.844 1.00 41.94 149 VAL A CA 1
ATOM 1141 C C . VAL A 1 149 ? 18.998 40.099 -14.613 1.00 41.94 149 VAL A C 1
ATOM 1143 O O . VAL A 1 149 ? 18.341 40.246 -15.638 1.00 41.94 149 VAL A O 1
ATOM 1146 N N . ARG A 1 150 ? 19.723 41.093 -14.103 1.00 37.25 150 ARG A N 1
ATOM 1147 C CA . ARG A 1 150 ? 20.198 42.207 -14.926 1.00 37.25 150 ARG A CA 1
ATOM 1148 C C . ARG A 1 150 ? 21.665 42.469 -14.581 1.00 37.25 150 ARG A C 1
ATOM 1150 O O . ARG A 1 150 ? 22.012 43.445 -13.930 1.00 37.25 150 ARG A O 1
ATOM 1157 N N . GLY A 1 151 ? 22.506 41.511 -14.976 1.00 34.66 151 GLY A N 1
ATOM 1158 C CA . GLY A 1 151 ? 23.949 41.689 -15.134 1.00 34.66 151 GLY A CA 1
ATOM 1159 C C . GLY A 1 151 ? 24.256 42.300 -16.506 1.00 34.66 151 GLY A C 1
ATOM 1160 O O . GLY A 1 151 ? 23.528 42.066 -17.465 1.00 34.66 151 GLY A O 1
ATOM 1161 N N . ALA A 1 152 ? 25.284 43.141 -16.538 1.00 38.59 152 ALA A N 1
ATOM 1162 C CA . ALA A 1 152 ? 25.590 44.192 -17.508 1.00 38.59 152 ALA A CA 1
ATOM 1163 C C . ALA A 1 152 ? 25.794 43.770 -18.989 1.00 38.59 152 ALA A C 1
ATOM 1165 O O . ALA A 1 152 ? 26.163 42.629 -19.261 1.00 38.59 152 ALA A O 1
ATOM 1166 N N . PRO A 1 153 ? 25.599 44.702 -19.953 1.00 38.34 153 PRO A N 1
ATOM 1167 C CA . PRO A 1 153 ? 25.825 44.464 -21.380 1.00 38.34 153 PRO A CA 1
ATOM 1168 C C . PRO A 1 153 ? 27.314 44.319 -21.727 1.00 38.34 153 PRO A C 1
ATOM 1170 O O . PRO A 1 153 ? 28.153 45.093 -21.265 1.00 38.34 153 PRO A O 1
ATOM 1173 N N . GLY A 1 154 ? 27.597 43.332 -22.580 1.00 37.06 154 GLY A N 1
ATOM 1174 C CA . GLY A 1 154 ? 28.906 43.062 -23.161 1.00 37.06 154 GLY A CA 1
ATOM 1175 C C . GLY A 1 154 ? 29.375 44.144 -24.139 1.00 37.06 154 GLY A C 1
ATOM 1176 O O . GLY A 1 154 ? 28.596 44.708 -24.905 1.00 37.06 154 GLY A O 1
ATOM 1177 N N . GLU A 1 155 ? 30.664 44.441 -24.014 1.00 39.06 155 GLU A N 1
ATOM 1178 C CA . GLU A 1 155 ? 31.676 44.662 -25.056 1.00 39.06 155 GLU A CA 1
ATOM 1179 C C . GLU A 1 155 ? 31.192 44.965 -26.490 1.00 39.06 155 GLU A C 1
ATOM 1181 O O . GLU A 1 155 ? 30.522 44.162 -27.136 1.00 39.06 155 GLU A O 1
ATOM 1186 N N . ARG A 1 156 ? 31.598 46.137 -27.004 1.00 41.59 156 ARG A N 1
ATOM 1187 C CA . ARG A 1 156 ? 31.504 46.502 -28.424 1.00 41.59 156 ARG A CA 1
ATOM 1188 C C . ARG A 1 156 ? 32.766 46.051 -29.161 1.00 41.59 156 ARG A C 1
ATOM 1190 O O . ARG A 1 156 ? 33.871 46.320 -28.698 1.00 41.59 156 ARG A O 1
ATOM 1197 N N . ASP A 1 157 ? 32.527 45.415 -30.302 1.00 42.41 157 ASP A N 1
ATOM 1198 C CA . ASP A 1 157 ? 33.472 44.919 -31.310 1.00 42.41 157 ASP A CA 1
ATOM 1199 C C . ASP A 1 157 ? 34.360 46.046 -31.907 1.00 42.41 157 ASP A C 1
ATOM 1201 O O . ASP A 1 157 ? 33.964 47.220 -31.861 1.00 42.41 157 ASP A O 1
ATOM 1205 N N . PRO A 1 158 ? 35.553 45.725 -32.449 1.00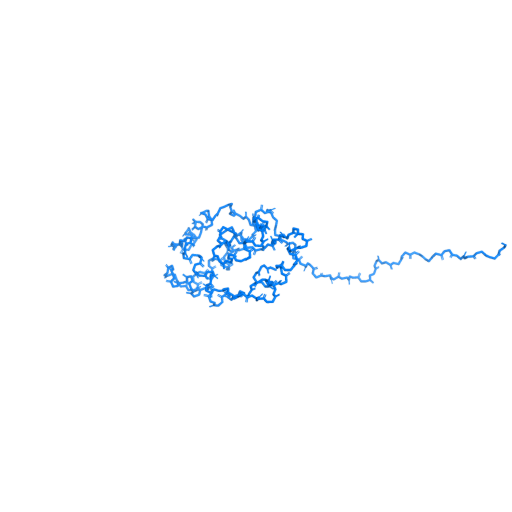 46.97 158 PRO A N 1
ATOM 1206 C CA . PRO A 1 158 ? 36.582 46.666 -32.849 1.00 46.97 158 PRO A CA 1
ATOM 1207 C C . PRO A 1 158 ? 36.438 47.090 -34.316 1.00 46.97 158 PRO A C 1
ATOM 1209 O O . PRO A 1 158 ? 36.401 46.260 -35.215 1.00 46.97 158 PRO A O 1
ATOM 1212 N N . ASP A 1 159 ? 36.485 48.399 -34.552 1.00 48.34 159 ASP A N 1
ATOM 1213 C CA . ASP A 1 159 ? 36.968 48.969 -35.812 1.00 48.34 159 ASP A CA 1
ATOM 1214 C C . ASP A 1 159 ? 38.278 49.714 -35.512 1.00 48.34 159 ASP A C 1
ATOM 1216 O O . ASP A 1 159 ? 38.292 50.877 -35.085 1.00 48.34 159 ASP A O 1
ATOM 1220 N N . ARG A 1 160 ? 39.391 48.991 -35.681 1.00 41.78 160 ARG A N 1
ATOM 1221 C CA . ARG A 1 160 ? 40.740 49.505 -35.943 1.00 41.78 160 ARG A CA 1
ATOM 1222 C C . ARG A 1 160 ? 41.567 48.462 -36.678 1.00 41.78 160 ARG A C 1
ATOM 1224 O O . ARG A 1 160 ? 41.541 47.294 -36.237 1.00 41.78 160 ARG A O 1
#

InterPro domains:
  IPR023198 Phosphoglycolate phosphatase-like, domain 2 [G3DSA:1.10.150.240] (11-77)
  IPR023214 HAD superfamily [G3DSA:3.40.50.1000] (6-140)
  IPR036412 HAD-like superfamily [SSF56784] (2-143)

pLDDT: mean 82.31, std 21.31, range [32.75, 98.5]

Secondary structure (DSSP, 8-state):
-GGGTTEEE-HHHHHHHHHHHH---HHHHIIIIIITSHHHHHHHT--SSHHHHHHHHHHHHSS---HHHHHHHHHTTEEE-HHHHHHHHHHHTTS---EEE---HHHHHHHHHH-HHHHHHHTT-EEEHHHHTSPPPP-------TTS--PPPP-PPP--

Organism: NCBI:txid1259189

Radius of gyration: 21.88 Å; chains: 1; bounding box: 56×60×53 Å

Foldseek 3Di:
DCCPQFKPFDVVQLLVLLCVQFVHDSVLCCVQCPVVCLFVCQLLQVDPAPVRSQVVVCVRRVTHDDLVSNLVSRLRGIDGPVVSLVVLQVVLVVHADAAEESGGRSCLVCCCVSPVSSCVSNVSRYHRNSNVSHDDDDPPDPPPPPDPPDDDDDDDDDDD

Sequence (160 aa):
MCDTTLFEYDFRERLPALARLTGASQYHLASTCWVGGHERAAVEGEYHSSEEYLEAWHELTGTALTRDQWQQARAAAMGPMQGAIDALSRVASRGTVSLLSNNPVPFRDSLPLLAPDVSEILQGNDLTSAVLGASKPERRGVHESPEQVRGAPGERDPDR